Protein AF-A0A2R6HIR9-F1 (afdb_monomer)

Radius of gyration: 18.53 Å; Cα contacts (8 Å, |Δi|>4): 35; chains: 1; bounding box: 39×23×53 Å

Solvent-accessible surface area (backbone atoms only — not comparable to full-atom values): 3726 Å² total; per-residue (Å²): 141,80,92,79,82,83,73,80,83,72,72,77,75,74,51,74,51,69,82,83,52,71,66,61,50,52,55,34,48,54,24,49,55,50,22,74,76,40,63,71,71,57,17,53,49,24,51,52,50,31,48,52,55,53,49,50,54,59,66,81,63

Sequence (61 aa):
MTGQTQGEATTPGRPSPGPLDADSVERIDVHLQRALHAEGAKKDFHVRHARQLLEAWKDDA

Nearest PDB structures (foldseek):
  4err-assembly1_A  TM=8.456E-01  e=2.350E+00  Vibrio vulnificus

pLDDT: mean 82.38, std 19.26, range [46.84, 98.38]

Mean predicted aligned error: 10.59 Å

Structure (mmCIF, N/CA/C/O backbone):
data_AF-A0A2R6HIR9-F1
#
_entry.id   AF-A0A2R6HIR9-F1
#
loop_
_atom_site.group_PDB
_atom_site.id
_atom_site.type_symbol
_atom_site.label_atom_id
_atom_site.label_alt_id
_atom_site.label_comp_id
_atom_site.label_asym_id
_atom_site.label_entity_id
_atom_site.label_seq_id
_atom_site.pdbx_PDB_ins_code
_atom_site.Cartn_x
_atom_site.Cartn_y
_atom_site.Cartn_z
_atom_site.occupancy
_atom_site.B_iso_or_equiv
_atom_site.auth_seq_id
_atom_site.auth_comp_id
_atom_site.auth_asym_id
_atom_site.auth_atom_id
_atom_site.pdbx_PDB_model_num
ATOM 1 N N . MET A 1 1 ? -28.201 17.668 -38.339 1.00 54.34 1 MET A N 1
ATOM 2 C CA . MET A 1 1 ? -27.664 16.494 -39.066 1.00 54.34 1 MET A CA 1
ATOM 3 C C . MET A 1 1 ? -26.538 17.031 -39.927 1.00 54.34 1 MET A C 1
ATOM 5 O O . MET A 1 1 ? -26.834 17.898 -40.728 1.00 54.34 1 MET A O 1
ATOM 9 N N . THR A 1 2 ? -25.254 16.756 -39.738 1.00 50.78 2 THR A N 1
ATOM 10 C CA . THR A 1 2 ? -24.480 15.587 -39.272 1.00 50.78 2 THR A CA 1
ATOM 11 C C . THR A 1 2 ? -23.319 16.126 -38.405 1.00 50.78 2 THR A C 1
ATOM 13 O O . THR A 1 2 ? -22.730 17.135 -38.763 1.00 50.78 2 THR A O 1
ATOM 16 N N . GLY A 1 3 ? -22.989 15.635 -37.211 1.00 53.75 3 GLY A N 1
ATOM 17 C CA . GLY A 1 3 ? -22.730 14.237 -36.886 1.00 53.75 3 GLY A CA 1
ATOM 18 C C . GLY A 1 3 ? -21.304 13.864 -37.298 1.00 53.75 3 GLY A C 1
ATOM 19 O O . GLY A 1 3 ? -21.167 13.179 -38.295 1.00 53.75 3 GLY A O 1
ATOM 20 N N . GLN A 1 4 ? -20.288 14.357 -36.578 1.00 46.84 4 GLN A N 1
ATOM 21 C CA . GLN A 1 4 ? -18.898 13.869 -3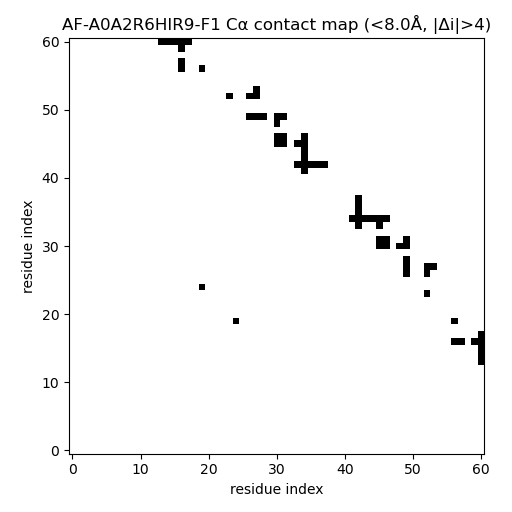6.609 1.00 46.84 4 GLN A CA 1
ATOM 22 C C . GLN A 1 4 ? -18.261 14.144 -35.232 1.00 46.84 4 GLN A C 1
ATOM 24 O O . GLN A 1 4 ? -17.422 15.025 -35.072 1.00 46.84 4 GLN A O 1
ATOM 29 N N . THR A 1 5 ? -18.711 13.435 -34.196 1.00 57.34 5 THR A N 1
ATOM 30 C CA . THR A 1 5 ? -17.901 13.261 -32.984 1.00 57.34 5 THR A CA 1
ATOM 31 C C . THR A 1 5 ? -16.863 12.206 -33.323 1.00 57.34 5 THR A C 1
ATOM 33 O O . THR A 1 5 ? -17.210 11.037 -33.491 1.00 57.34 5 THR A O 1
ATOM 36 N N . GLN A 1 6 ? -15.616 12.634 -33.497 1.00 52.44 6 GLN A N 1
ATOM 37 C CA . GLN A 1 6 ? -14.485 11.740 -33.694 1.00 52.44 6 GLN A CA 1
ATOM 38 C C . GLN A 1 6 ? -14.307 10.938 -32.399 1.00 52.44 6 GLN A C 1
ATOM 40 O O . GLN A 1 6 ? -13.777 11.426 -31.403 1.00 52.44 6 GLN A O 1
ATOM 45 N N . GLY A 1 7 ? -14.891 9.741 -32.397 1.00 50.22 7 GLY A N 1
ATOM 46 C CA . GLY A 1 7 ? -14.526 8.676 -31.484 1.00 50.22 7 GLY A CA 1
ATOM 47 C C . GLY A 1 7 ? -13.095 8.226 -31.764 1.00 50.22 7 GLY A C 1
ATOM 48 O O . GLY A 1 7 ? -12.566 8.451 -32.850 1.00 50.22 7 GLY A O 1
ATOM 49 N N . GLU A 1 8 ? -12.515 7.592 -30.751 1.00 51.19 8 GLU A N 1
ATOM 50 C CA . GLU A 1 8 ? -11.181 6.984 -30.743 1.00 51.19 8 GLU A CA 1
ATOM 51 C C . GLU A 1 8 ? -10.005 7.967 -30.698 1.00 51.19 8 GLU A C 1
ATOM 53 O O . GLU A 1 8 ? -9.218 8.111 -31.625 1.00 51.19 8 GLU A O 1
ATOM 58 N N . ALA A 1 9 ? -9.790 8.532 -29.509 1.00 47.72 9 ALA A N 1
ATOM 59 C CA . ALA A 1 9 ? -8.437 8.565 -28.968 1.00 47.72 9 ALA A CA 1
ATOM 60 C C . ALA A 1 9 ? -8.255 7.300 -28.116 1.00 47.72 9 ALA A C 1
ATOM 62 O O . ALA A 1 9 ? -8.362 7.325 -26.892 1.00 47.72 9 ALA A O 1
ATOM 63 N N . THR A 1 10 ? -8.044 6.160 -28.773 1.00 49.53 10 THR A N 1
ATOM 64 C CA . THR A 1 10 ? -7.342 5.038 -28.148 1.00 49.53 10 THR A CA 1
ATOM 65 C C . THR A 1 10 ? -5.987 5.570 -27.700 1.00 49.53 10 T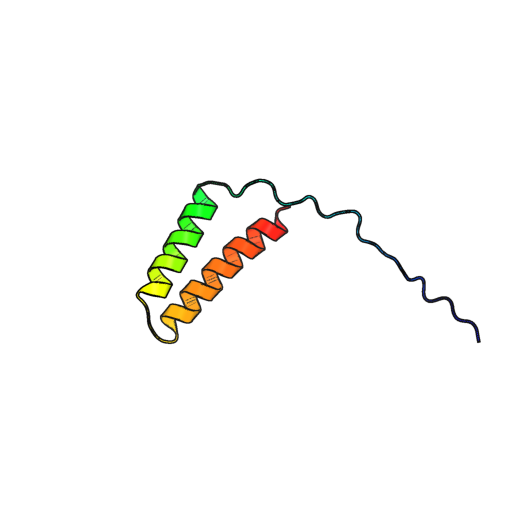HR A C 1
ATOM 67 O O . THR A 1 10 ? -5.122 5.822 -28.540 1.00 49.53 10 THR A O 1
ATOM 70 N N . THR A 1 11 ? -5.816 5.807 -26.399 1.00 55.66 11 THR A N 1
ATOM 71 C CA . THR A 1 11 ? -4.512 6.135 -25.824 1.00 55.66 11 THR A CA 1
ATOM 72 C C . THR A 1 11 ? -3.563 4.999 -26.215 1.00 55.66 11 THR A C 1
ATOM 74 O O . THR A 1 11 ? -3.837 3.851 -25.847 1.00 55.66 11 THR A O 1
ATOM 77 N N . PRO A 1 12 ? -2.512 5.254 -27.016 1.00 46.84 12 PRO A N 1
ATOM 78 C CA . PRO A 1 12 ? -1.567 4.212 -27.386 1.00 46.84 12 PRO A CA 1
ATOM 79 C C . PRO A 1 12 ? -0.983 3.652 -26.090 1.00 46.84 12 PRO A C 1
ATOM 81 O O . PR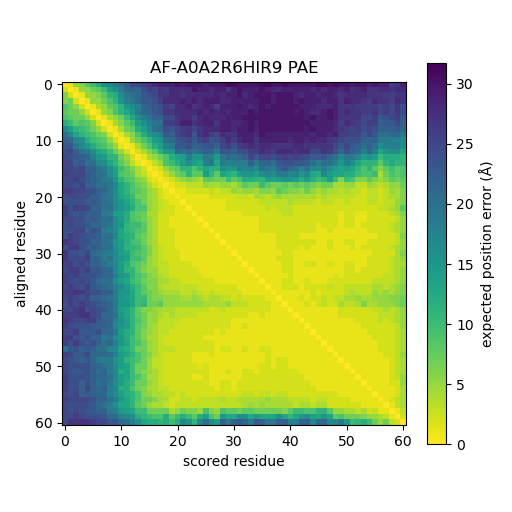O A 1 12 ? -0.666 4.420 -25.183 1.00 46.84 12 PRO A O 1
ATOM 84 N N . GLY A 1 13 ? -0.970 2.319 -25.996 1.00 57.03 13 GLY A N 1
ATOM 85 C CA . GLY A 1 13 ? -0.827 1.549 -24.764 1.00 57.03 13 GLY A CA 1
ATOM 86 C C . GLY A 1 13 ? 0.077 2.198 -23.728 1.00 57.03 13 GLY A C 1
ATOM 87 O O . GLY A 1 13 ? 1.276 2.352 -23.959 1.00 57.03 13 GLY A O 1
ATOM 88 N N . ARG A 1 14 ? -0.512 2.533 -22.572 1.00 56.91 14 ARG A N 1
ATOM 89 C CA . ARG A 1 14 ? 0.275 2.803 -21.373 1.00 56.91 14 ARG A CA 1
ATOM 90 C C . ARG A 1 14 ? 1.215 1.607 -21.205 1.00 56.91 14 ARG A C 1
ATOM 92 O O . ARG A 1 14 ? 0.705 0.477 -21.204 1.00 56.91 14 ARG A O 1
ATOM 99 N N . PRO A 1 15 ? 2.541 1.813 -21.148 1.00 59.50 15 PRO A N 1
ATOM 100 C CA . PRO A 1 15 ? 3.461 0.743 -20.816 1.00 59.50 15 PRO A CA 1
ATOM 101 C C . PRO A 1 15 ? 2.907 0.027 -19.591 1.00 59.50 15 PRO A C 1
ATOM 103 O O . PRO A 1 15 ? 2.483 0.669 -18.629 1.00 59.50 15 PRO A O 1
ATOM 106 N N . SER A 1 16 ? 2.824 -1.304 -19.642 1.00 63.69 16 SER A N 1
ATOM 107 C CA . SER A 1 16 ? 2.540 -2.022 -18.407 1.00 63.69 16 SER A CA 1
ATOM 108 C C . SER A 1 16 ? 3.632 -1.609 -17.431 1.00 63.69 16 SER A C 1
ATOM 110 O O . SER A 1 16 ? 4.806 -1.697 -17.813 1.00 63.69 16 SER A O 1
ATOM 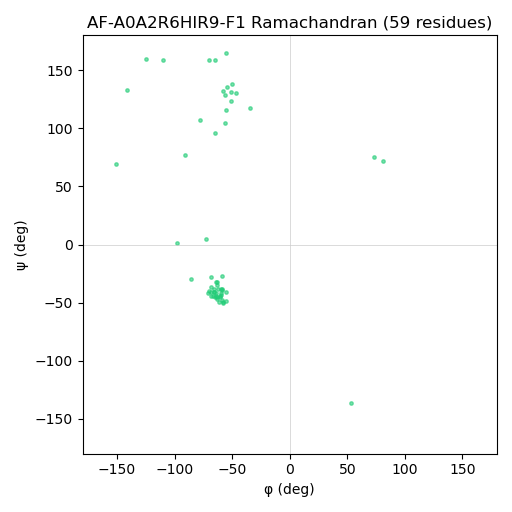112 N N . PRO A 1 17 ? 3.281 -1.162 -16.216 1.00 68.44 17 PRO A N 1
ATOM 113 C CA . PRO A 1 17 ? 4.290 -0.856 -15.231 1.00 68.44 17 PRO A CA 1
ATOM 114 C C . PRO A 1 17 ? 5.229 -2.045 -15.102 1.00 68.44 17 PRO A C 1
ATOM 116 O O . PRO A 1 17 ? 4.798 -3.205 -15.051 1.00 68.44 17 PRO A O 1
ATOM 119 N N . GLY A 1 18 ? 6.526 -1.735 -15.159 1.00 76.94 18 GLY A N 1
ATOM 120 C CA . G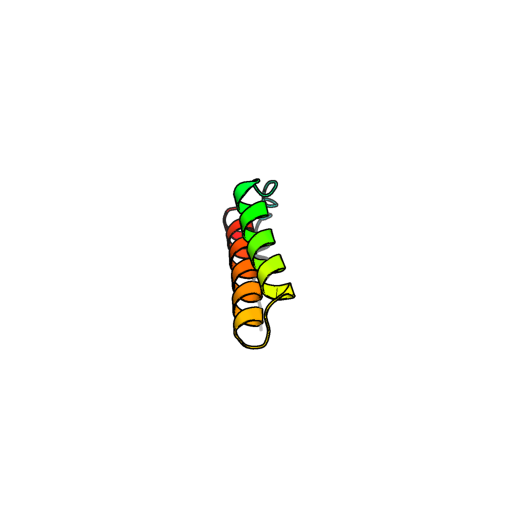LY A 1 18 ? 7.576 -2.704 -14.896 1.00 76.94 18 GLY A CA 1
ATOM 121 C C . GLY A 1 18 ? 7.366 -3.335 -13.518 1.00 76.94 18 GLY A C 1
ATOM 122 O O . GLY A 1 18 ? 6.576 -2.828 -12.720 1.00 76.94 18 GLY A O 1
ATOM 123 N N . PRO A 1 19 ? 8.038 -4.453 -13.213 1.00 86.38 19 PRO A N 1
ATOM 124 C CA . PRO A 1 19 ? 7.879 -5.113 -11.919 1.00 86.38 19 PRO A CA 1
ATOM 125 C C . PRO A 1 19 ? 8.033 -4.109 -10.766 1.00 86.38 19 PRO A C 1
ATOM 127 O O . PRO A 1 19 ? 8.917 -3.253 -10.825 1.00 86.38 19 PRO A O 1
ATOM 130 N N . LEU A 1 20 ? 7.174 -4.203 -9.738 1.00 89.50 20 LEU A N 1
ATOM 131 C CA . LEU A 1 20 ? 7.354 -3.406 -8.518 1.00 89.50 20 LEU A CA 1
ATOM 132 C C . LEU A 1 20 ? 8.760 -3.654 -7.967 1.00 89.50 20 LEU A C 1
ATOM 134 O O . LEU A 1 20 ? 9.201 -4.803 -7.872 1.00 89.50 20 LEU A O 1
ATOM 138 N N . ASP A 1 21 ? 9.434 -2.582 -7.566 1.00 91.19 21 ASP A N 1
ATOM 139 C CA . ASP A 1 21 ? 10.686 -2.688 -6.837 1.00 91.19 21 ASP A CA 1
ATOM 140 C C . ASP A 1 21 ? 10.448 -3.222 -5.411 1.00 91.19 21 ASP A C 1
ATOM 142 O O . ASP A 1 21 ? 9.341 -3.163 -4.865 1.00 91.19 21 ASP A O 1
ATOM 146 N N . ALA A 1 22 ? 11.501 -3.767 -4.804 1.00 93.62 22 ALA A N 1
ATOM 147 C CA . ALA A 1 22 ? 11.408 -4.418 -3.501 1.00 93.62 22 ALA A CA 1
ATOM 148 C C . ALA A 1 22 ? 11.009 -3.459 -2.362 1.00 93.62 22 ALA A C 1
ATOM 150 O O . ALA A 1 22 ? 10.303 -3.893 -1.452 1.00 93.62 22 ALA A O 1
ATOM 151 N N . ASP A 1 23 ? 11.399 -2.179 -2.424 1.00 93.38 23 ASP A N 1
ATOM 152 C CA . ASP A 1 23 ? 11.029 -1.177 -1.412 1.00 93.38 23 ASP A CA 1
ATOM 153 C C . ASP A 1 23 ? 9.526 -0.884 -1.479 1.00 93.38 23 ASP A C 1
ATOM 155 O O . ASP A 1 23 ? 8.829 -0.912 -0.461 1.00 93.38 23 ASP A O 1
ATOM 159 N N . SER A 1 24 ? 8.989 -0.710 -2.689 1.00 94.06 24 SER A N 1
ATOM 160 C CA . SER A 1 24 ? 7.548 -0.542 -2.893 1.00 94.06 24 SER A CA 1
ATOM 161 C C . SER A 1 24 ? 6.750 -1.749 -2.391 1.00 94.06 24 SER A C 1
ATOM 163 O O . SER A 1 24 ? 5.721 -1.572 -1.733 1.00 94.06 24 SER A O 1
ATOM 165 N N . VAL A 1 25 ? 7.227 -2.975 -2.647 1.00 96.06 25 VAL A N 1
ATOM 166 C CA . VAL A 1 25 ? 6.594 -4.203 -2.131 1.00 96.06 25 VAL A CA 1
ATOM 167 C C . VAL A 1 25 ? 6.591 -4.221 -0.602 1.00 96.06 25 VAL A C 1
ATOM 169 O O . VAL A 1 25 ? 5.532 -4.429 -0.006 1.00 96.06 25 VAL A O 1
ATOM 172 N N . GLU A 1 26 ? 7.734 -3.965 0.038 1.00 97.69 26 GLU A N 1
ATOM 173 C CA . GLU A 1 26 ? 7.857 -3.959 1.501 1.00 97.69 26 GLU A CA 1
ATOM 174 C C . GLU A 1 26 ? 6.935 -2.912 2.140 1.00 97.69 26 GLU A C 1
ATOM 176 O O . GLU A 1 26 ? 6.208 -3.197 3.095 1.00 97.69 26 GLU A O 1
ATOM 181 N N . ARG A 1 27 ? 6.886 -1.701 1.578 1.00 96.94 27 ARG A N 1
ATOM 182 C CA . ARG A 1 27 ? 6.039 -0.621 2.097 1.00 96.94 27 ARG A CA 1
ATOM 183 C C . ARG A 1 27 ? 4.552 -0.929 1.967 1.00 96.94 27 ARG A C 1
ATOM 185 O O . ARG A 1 27 ? 3.792 -0.638 2.894 1.00 96.94 27 ARG A O 1
ATOM 192 N N . ILE A 1 28 ? 4.124 -1.517 0.849 1.00 97.75 28 ILE A N 1
ATOM 193 C CA . ILE A 1 28 ? 2.736 -1.962 0.680 1.00 97.75 28 ILE A CA 1
ATOM 194 C C . ILE A 1 28 ? 2.415 -3.048 1.711 1.00 97.75 28 ILE A C 1
ATOM 196 O O . ILE A 1 28 ? 1.396 -2.940 2.400 1.00 97.75 28 ILE A O 1
ATOM 200 N N . ASP A 1 29 ? 3.290 -4.044 1.869 1.00 98.12 29 ASP A N 1
ATOM 201 C CA . ASP A 1 29 ? 3.079 -5.154 2.800 1.00 98.12 29 ASP A CA 1
ATOM 202 C C . ASP A 1 29 ? 2.960 -4.677 4.254 1.00 98.12 29 ASP A C 1
ATOM 204 O O . ASP A 1 29 ? 1.997 -5.020 4.939 1.00 98.12 29 ASP A O 1
AT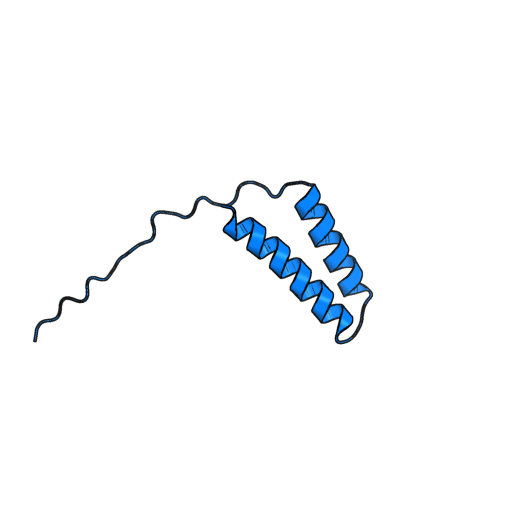OM 208 N N . VAL A 1 30 ? 3.833 -3.771 4.707 1.00 98.31 30 VAL A N 1
ATOM 209 C CA . VAL A 1 30 ? 3.757 -3.179 6.057 1.00 98.31 30 VAL A CA 1
ATOM 210 C C . VAL A 1 30 ? 2.398 -2.524 6.316 1.00 98.31 30 VAL A C 1
ATOM 212 O O . VAL A 1 30 ? 1.836 -2.646 7.410 1.00 98.31 30 VAL A O 1
ATOM 215 N N . HIS A 1 31 ? 1.837 -1.819 5.331 1.00 98.38 31 HIS A N 1
ATOM 216 C CA . HIS A 1 31 ? 0.514 -1.219 5.478 1.00 98.38 31 HIS A CA 1
ATOM 217 C C . HIS A 1 31 ? -0.596 -2.275 5.505 1.00 98.38 31 HIS A C 1
ATOM 219 O O . HIS A 1 31 ? -1.501 -2.168 6.332 1.00 98.38 31 HIS A O 1
ATOM 225 N N . LEU A 1 32 ? -0.521 -3.321 4.684 1.00 98.19 32 LEU A N 1
ATOM 226 C CA . LEU A 1 32 ? -1.493 -4.415 4.725 1.00 98.19 32 LEU A CA 1
ATOM 227 C C . LEU A 1 32 ? -1.447 -5.172 6.059 1.00 98.19 32 LEU A C 1
ATOM 229 O O . LEU A 1 32 ? -2.494 -5.377 6.674 1.00 98.19 32 LEU A O 1
ATOM 233 N N . GLN A 1 33 ? -0.256 -5.491 6.567 1.00 98.38 33 GLN A N 1
ATOM 234 C CA . GLN A 1 33 ? -0.077 -6.111 7.880 1.00 98.38 33 GLN A CA 1
ATOM 235 C C . GLN A 1 33 ? -0.671 -5.239 8.992 1.00 98.38 33 GLN A C 1
ATOM 237 O O . GLN A 1 33 ? -1.465 -5.705 9.806 1.00 98.38 33 GLN A O 1
ATOM 242 N N . ARG A 1 34 ? -0.383 -3.934 9.003 1.00 98.00 34 ARG A N 1
ATOM 243 C CA . ARG A 1 34 ? -0.970 -3.018 9.996 1.00 98.00 34 ARG A CA 1
ATOM 244 C C . ARG A 1 34 ? -2.490 -2.914 9.871 1.00 98.00 34 ARG A C 1
ATOM 246 O O . ARG A 1 34 ? -3.164 -2.811 10.891 1.00 98.00 34 ARG A O 1
ATOM 253 N N . ALA A 1 35 ? -3.041 -2.974 8.658 1.00 98.25 35 ALA A N 1
ATOM 254 C CA . ALA A 1 35 ? -4.487 -2.984 8.439 1.00 98.25 35 ALA A CA 1
ATOM 255 C C . ALA A 1 35 ? -5.158 -4.247 8.99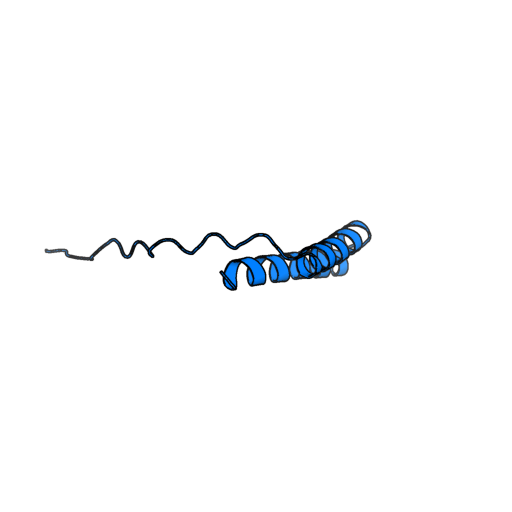8 1.00 98.25 35 ALA A C 1
ATOM 257 O O . ALA A 1 35 ? -6.253 -4.151 9.550 1.00 98.25 35 ALA A O 1
ATOM 258 N N . LEU A 1 36 ? -4.513 -5.414 8.874 1.00 98.19 36 LEU A N 1
ATOM 259 C CA . LEU A 1 36 ? -5.021 -6.685 9.405 1.00 98.19 36 LEU A CA 1
ATOM 260 C C . LEU A 1 36 ? -5.140 -6.673 10.934 1.00 98.19 36 LEU A C 1
ATOM 262 O O . LEU A 1 36 ? -6.051 -7.287 11.479 1.00 98.19 36 LEU A O 1
ATOM 266 N N . HIS A 1 37 ? -4.246 -5.949 11.609 1.00 97.50 37 HIS A N 1
ATOM 267 C CA . HIS A 1 37 ? -4.198 -5.847 13.069 1.00 97.50 37 HIS A CA 1
ATOM 268 C C . HIS A 1 37 ? -4.881 -4.585 13.629 1.00 97.50 37 HIS A C 1
ATOM 270 O O . HIS A 1 37 ? -4.861 -4.364 14.840 1.00 97.50 37 HIS A O 1
ATOM 276 N N . ALA A 1 38 ? -5.466 -3.741 12.776 1.00 96.75 38 ALA A N 1
ATOM 277 C CA . ALA A 1 38 ? -6.128 -2.504 13.173 1.00 96.75 38 ALA A CA 1
ATOM 278 C C . ALA A 1 38 ? -7.650 -2.588 13.008 1.00 96.75 38 ALA A C 1
ATOM 280 O O . ALA A 1 38 ? -8.179 -3.352 12.203 1.00 96.75 38 ALA A O 1
ATOM 281 N N . GLU A 1 39 ? -8.359 -1.716 13.723 1.00 96.50 39 GLU A N 1
ATOM 282 C CA . GLU A 1 39 ? -9.813 -1.583 13.641 1.00 96.50 39 GLU A CA 1
ATOM 283 C C . GLU A 1 39 ? -10.228 -0.142 13.315 1.00 96.50 39 GLU A C 1
ATOM 285 O O . GLU A 1 39 ? -9.463 0.817 13.494 1.00 96.50 39 GLU A O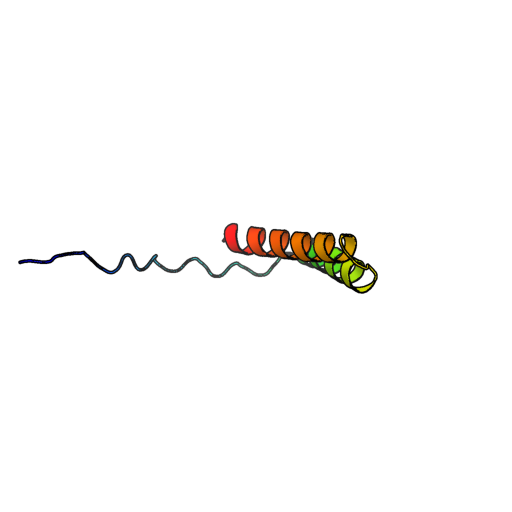 1
ATOM 290 N N . GLY A 1 40 ? -11.453 0.003 12.802 1.00 96.25 40 GLY A N 1
ATOM 291 C CA . GLY A 1 40 ? -12.061 1.287 12.458 1.00 96.25 40 GLY A CA 1
ATOM 292 C C . GLY A 1 40 ? -11.194 2.147 11.534 1.00 96.25 40 GLY A C 1
ATOM 293 O O . GLY A 1 40 ? -10.565 1.661 10.594 1.00 96.25 40 GLY A O 1
ATOM 294 N N . ALA A 1 41 ? -11.111 3.441 11.844 1.00 97.00 41 ALA A N 1
ATOM 295 C CA . ALA A 1 41 ? -10.425 4.424 11.006 1.00 97.00 41 ALA A CA 1
ATOM 296 C C . ALA A 1 41 ? -8.932 4.120 10.762 1.00 97.00 41 ALA A C 1
ATOM 298 O O . ALA A 1 41 ? -8.386 4.531 9.736 1.00 97.00 41 ALA A O 1
ATOM 299 N N . LYS A 1 42 ? -8.261 3.402 11.676 1.00 95.62 42 LYS A N 1
ATOM 300 C CA . LYS A 1 42 ? -6.847 3.023 11.508 1.00 95.62 42 LYS A CA 1
ATOM 301 C C . LYS A 1 42 ? -6.677 1.967 10.419 1.00 95.62 42 LYS A C 1
ATOM 303 O O . LYS A 1 42 ? -5.778 2.094 9.591 1.00 95.62 42 LYS A O 1
ATOM 308 N N . LYS A 1 43 ? -7.562 0.969 10.373 1.00 97.88 43 LYS A N 1
ATOM 309 C CA . LYS A 1 43 ? -7.590 -0.021 9.288 1.00 97.88 43 LYS A CA 1
ATOM 310 C C . LYS A 1 43 ? -7.777 0.664 7.938 1.00 97.88 43 LYS A C 1
ATOM 312 O O . LYS A 1 43 ? -6.983 0.446 7.025 1.00 97.88 43 LYS A O 1
ATOM 317 N N . ASP A 1 44 ? -8.766 1.550 7.845 1.00 98.06 44 ASP A N 1
ATOM 318 C CA . ASP A 1 44 ? -9.068 2.273 6.607 1.00 98.06 44 ASP A CA 1
ATOM 319 C C . ASP A 1 44 ? -7.905 3.163 6.164 1.00 98.06 44 ASP A C 1
ATOM 321 O O . ASP A 1 44 ? -7.607 3.251 4.973 1.00 98.06 44 ASP A O 1
ATOM 325 N N . PHE A 1 45 ? -7.212 3.800 7.113 1.00 98.06 45 PHE A N 1
ATOM 326 C CA . PHE A 1 45 ? -5.996 4.559 6.835 1.00 98.06 45 PHE A CA 1
ATOM 327 C C . PHE A 1 45 ? -4.927 3.685 6.173 1.00 98.06 45 PHE A C 1
ATOM 329 O O . PHE A 1 45 ? -4.407 4.049 5.119 1.00 98.06 45 PHE A O 1
ATOM 336 N N . HIS A 1 46 ? -4.632 2.519 6.749 1.00 98.38 46 HIS A N 1
ATOM 337 C CA . HIS A 1 46 ? -3.606 1.634 6.212 1.00 98.38 46 HIS A CA 1
ATOM 338 C C . HIS A 1 46 ? -3.976 1.072 4.833 1.00 98.38 46 HIS A C 1
ATOM 340 O O . HIS A 1 46 ? -3.131 1.077 3.939 1.00 98.38 46 HIS A O 1
ATOM 346 N N . VAL A 1 47 ? -5.239 0.686 4.622 1.00 98.12 47 VAL A N 1
ATOM 347 C CA . VAL A 1 47 ? -5.729 0.220 3.312 1.00 98.12 47 VAL A CA 1
ATOM 348 C C . VAL A 1 47 ? -5.651 1.322 2.257 1.00 98.12 47 VAL A C 1
ATOM 350 O O . VAL A 1 47 ? -5.188 1.068 1.145 1.00 98.12 47 VAL A O 1
ATOM 353 N N . ARG A 1 48 ? -6.079 2.551 2.582 1.00 98.25 48 ARG A N 1
ATOM 354 C CA . ARG A 1 48 ? -5.969 3.689 1.654 1.00 98.25 48 ARG A CA 1
ATOM 355 C C . ARG A 1 48 ? -4.520 3.957 1.278 1.00 98.25 48 ARG A C 1
ATOM 357 O O . ARG A 1 48 ? -4.238 4.157 0.105 1.00 98.25 48 ARG A O 1
ATOM 364 N N . HIS A 1 49 ? -3.610 3.914 2.244 1.00 97.75 49 HIS A N 1
ATOM 365 C CA . HIS A 1 49 ? -2.208 4.197 1.968 1.00 97.75 49 HIS A CA 1
ATOM 366 C C . HIS A 1 49 ? -1.549 3.110 1.108 1.00 97.75 49 HIS A C 1
ATOM 368 O O . HIS A 1 49 ? -0.848 3.435 0.158 1.00 97.75 49 HIS A O 1
ATOM 374 N N . ALA A 1 50 ? -1.843 1.828 1.355 1.00 98.00 50 ALA A N 1
ATOM 375 C CA . ALA A 1 50 ? -1.393 0.741 0.481 1.00 98.00 50 ALA A CA 1
ATOM 376 C C . ALA A 1 50 ? -1.901 0.910 -0.965 1.00 98.00 50 ALA A C 1
ATOM 378 O O . ALA A 1 50 ? -1.157 0.670 -1.913 1.00 98.00 50 ALA A O 1
ATOM 379 N N . ARG A 1 51 ? -3.148 1.375 -1.148 1.00 97.19 51 ARG A N 1
ATOM 380 C CA . ARG A 1 51 ? -3.687 1.690 -2.483 1.00 97.19 51 ARG A CA 1
ATOM 381 C C . ARG A 1 51 ? -2.956 2.850 -3.146 1.00 97.19 51 ARG A C 1
ATOM 383 O O . ARG A 1 51 ? -2.583 2.703 -4.299 1.00 97.19 51 ARG A O 1
ATOM 390 N N . GLN A 1 52 ? -2.698 3.933 -2.417 1.00 96.50 52 GLN A N 1
ATOM 391 C CA . GLN A 1 52 ? -1.967 5.090 -2.942 1.00 96.50 52 GLN A CA 1
ATOM 392 C C . GLN A 1 52 ? -0.562 4.713 -3.425 1.00 96.50 52 GLN A C 1
ATOM 394 O O . GLN A 1 52 ? -0.131 5.192 -4.467 1.00 96.50 52 GLN A O 1
ATOM 399 N N . LEU A 1 53 ? 0.135 3.828 -2.706 1.00 95.50 53 LEU A N 1
ATOM 400 C CA . LEU A 1 53 ? 1.443 3.315 -3.132 1.00 95.50 53 LEU A CA 1
ATOM 401 C C . LEU A 1 53 ? 1.343 2.507 -4.433 1.00 95.50 53 LEU A C 1
ATOM 403 O O . LEU A 1 53 ? 2.163 2.671 -5.330 1.00 95.50 53 LEU A O 1
ATOM 407 N N . LEU A 1 54 ? 0.313 1.667 -4.558 1.00 94.12 54 LEU A N 1
ATOM 408 C CA . LEU A 1 54 ? 0.076 0.894 -5.776 1.00 94.12 54 LEU A CA 1
ATOM 409 C C . LEU A 1 54 ? -0.344 1.781 -6.959 1.00 94.12 54 LEU A C 1
ATOM 411 O O . LEU A 1 54 ? 0.005 1.490 -8.097 1.00 94.12 54 LEU A O 1
ATOM 415 N N . GLU A 1 55 ? -1.130 2.824 -6.706 1.00 92.62 55 GLU A N 1
ATOM 416 C CA . GLU A 1 55 ? -1.543 3.806 -7.712 1.00 92.62 55 GLU A CA 1
ATOM 417 C C . GLU A 1 55 ? -0.347 4.617 -8.202 1.00 92.62 55 GLU A C 1
ATOM 419 O O . GLU A 1 55 ? -0.167 4.711 -9.408 1.00 92.62 55 GLU A O 1
ATOM 424 N N . ALA A 1 56 ? 0.523 5.080 -7.297 1.00 89.19 56 ALA A N 1
ATOM 425 C CA . ALA A 1 56 ? 1.772 5.745 -7.664 1.00 89.19 56 ALA A CA 1
ATOM 426 C C .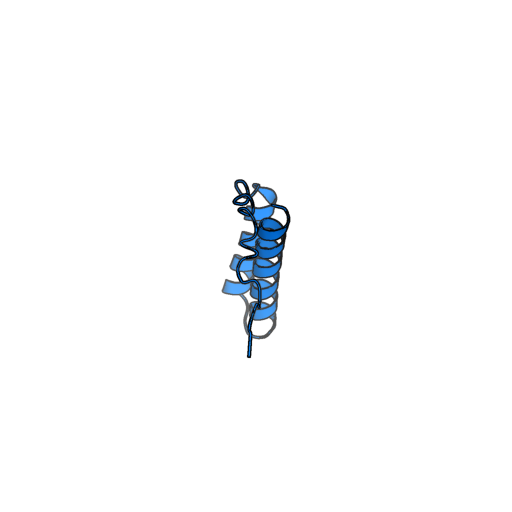 ALA A 1 56 ? 2.623 4.860 -8.589 1.00 89.19 56 ALA A C 1
ATOM 428 O O . ALA A 1 56 ? 2.966 5.280 -9.686 1.00 89.19 56 ALA A O 1
ATOM 429 N N . TRP A 1 57 ? 2.829 3.586 -8.235 1.00 88.38 57 TRP A N 1
ATOM 430 C CA . TRP A 1 57 ? 3.546 2.648 -9.109 1.00 88.38 57 TRP A CA 1
ATOM 431 C C . TRP A 1 57 ? 2.880 2.455 -10.483 1.00 88.38 57 TRP A C 1
ATOM 433 O O . TRP A 1 57 ? 3.569 2.339 -11.494 1.00 88.38 57 TRP A O 1
ATOM 443 N N . LYS A 1 58 ? 1.542 2.421 -10.545 1.00 85.56 58 LYS A N 1
ATOM 444 C CA . LYS A 1 58 ? 0.821 2.360 -11.828 1.00 85.56 58 LYS A CA 1
ATOM 445 C C . LYS A 1 58 ? 0.965 3.646 -12.629 1.00 85.56 58 LYS A C 1
ATOM 447 O O . LYS A 1 58 ? 0.808 3.585 -13.846 1.00 85.56 58 LYS A O 1
ATOM 452 N N . ASP A 1 59 ? 1.167 4.778 -11.955 1.00 81.31 59 ASP A N 1
ATOM 453 C CA . ASP A 1 59 ? 1.262 6.083 -12.588 1.00 81.31 59 ASP A CA 1
ATOM 454 C C . ASP A 1 59 ? 2.660 6.445 -13.090 1.00 81.31 59 ASP A C 1
ATOM 456 O O . ASP A 1 59 ? 2.767 7.113 -14.118 1.00 81.31 59 ASP A O 1
ATOM 460 N N . ASP A 1 60 ? 3.701 5.927 -12.439 1.00 62.22 60 ASP A N 1
ATOM 461 C CA . ASP A 1 60 ? 5.112 6.058 -12.827 1.00 62.22 60 ASP A CA 1
ATOM 462 C C . ASP A 1 60 ? 5.513 5.222 -14.071 1.00 62.22 60 ASP A C 1
ATOM 464 O O . ASP A 1 60 ? 6.686 5.195 -14.454 1.00 62.22 60 ASP A O 1
ATOM 468 N N . ALA A 1 61 ? 4.552 4.559 -14.726 1.00 56.66 61 ALA A N 1
ATOM 469 C CA . ALA A 1 61 ? 4.726 3.747 -15.936 1.00 56.66 61 ALA A CA 1
ATOM 470 C C . ALA A 1 61 ? 4.002 4.294 -17.169 1.00 56.66 61 ALA A C 1
ATOM 472 O O . ALA A 1 61 ? 4.575 4.148 -18.273 1.00 56.66 61 ALA A O 1
#

Foldseek 3Di:
DDDDPDDDPPPPDDPAQDDDDPVLVVQLVVLCVQLVVDDDPSVVVSVVVSVVSVVVSRVVD

Secondary structure (DSSP, 8-state):
-------------PPPPPPPPHHHHHHHHHHHHHHHT--HHHHHHHHHHHHHHHHHHHH--